Protein AF-A0A7S2R4U4-F1 (afdb_monomer_lite)

InterPro domains:
  IPR007185 DNA polymerase alpha/delta/epsilon, subunit B [PF04042] (6-123)
  IPR016266 DNA polymerase epsilon, subunit B [PTHR12708] (1-124)

Secondary structure (DSSP, 8-state):
---HHHHHHHHHHHHHHTT-SSPPEEEEES--SSSS--S--HHHHHHHHHHHHTSHHHHHH-EEEEE--TTSSSSTT-SSBPPPPHHHHHHHHHTT-TTEEEPPBSEEEEETTEEEEE--S--S-----

Foldseek 3Di:
DVDVVVLVVVLVVLVVQLPPPDADAAEAEDPPDPAQDDDDCQVVLLSVLLSQLVRVCCLAPHAYEYEHAQRHPAPHPDPFTQWHDVSSVVSNVVSSSPHYYTDTAFDWDDDPPDIDTDHHDPPVPPPPD

Organism: NCBI:txid49252

Radius of gyration: 15.13 Å; chains: 1; bounding box: 36×31×43 Å

Sequence (129 aa):
LDIADTMSKLDKLLAGFQDAPDLPVFVFMGNFTSKPIRDDPLPYWEDLAQLIAKYPKLAQEGRFIFIPGPQDPGLRHVLPQPPLPSRLMQTFQKAKVLHAISATNPCRIRYFSKELVFFRHDVAESNDA

Structure (mmCIF, N/CA/C/O backbone):
data_AF-A0A7S2R4U4-F1
#
_entry.id   AF-A0A7S2R4U4-F1
#
loop_
_atom_site.group_PDB
_atom_site.id
_atom_site.type_symbol
_atom_site.label_atom_id
_atom_site.label_alt_id
_atom_site.label_comp_id
_atom_site.label_asym_id
_atom_site.label_entity_id
_atom_site.label_seq_id
_atom_site.pdbx_PDB_ins_code
_atom_site.Cartn_x
_atom_site.Cartn_y
_atom_site.Cartn_z
_atom_site.occupancy
_atom_site.B_iso_or_equiv
_atom_site.auth_seq_id
_atom_site.auth_comp_id
_atom_site.auth_asym_id
_atom_site.auth_atom_id
_atom_site.pdbx_PDB_model_num
ATOM 1 N N . LEU A 1 1 ? 5.888 5.064 -6.566 1.00 94.44 1 LEU A N 1
ATOM 2 C CA . LEU A 1 1 ? 5.989 5.852 -5.312 1.00 94.44 1 LEU A CA 1
ATOM 3 C C . LEU A 1 1 ? 6.875 7.081 -5.503 1.00 94.44 1 LEU A C 1
ATOM 5 O O . LEU A 1 1 ? 6.598 8.115 -4.924 1.00 94.44 1 LEU A O 1
ATOM 9 N N . ASP A 1 2 ? 7.864 6.995 -6.388 1.00 94.38 2 ASP A N 1
ATOM 10 C CA . ASP A 1 2 ? 8.730 8.074 -6.884 1.00 94.38 2 ASP A CA 1
ATOM 11 C C . ASP A 1 2 ? 8.025 9.186 -7.692 1.00 94.38 2 ASP A C 1
ATOM 13 O O . ASP A 1 2 ? 8.631 10.206 -8.007 1.00 94.38 2 ASP A O 1
ATOM 17 N N . ILE A 1 3 ? 6.744 9.019 -8.033 1.00 96.06 3 ILE A N 1
ATOM 18 C CA . ILE A 1 3 ? 5.939 10.035 -8.722 1.00 96.06 3 ILE A CA 1
ATOM 19 C C . ILE A 1 3 ? 5.088 10.785 -7.692 1.00 96.06 3 ILE A C 1
ATOM 21 O O . ILE A 1 3 ? 4.159 10.215 -7.115 1.00 96.06 3 ILE A O 1
ATOM 25 N N . ALA A 1 4 ? 5.338 12.086 -7.528 1.00 96.12 4 ALA A N 1
ATOM 26 C CA . ALA A 1 4 ? 4.635 12.934 -6.559 1.00 96.12 4 ALA A CA 1
ATOM 27 C C . ALA A 1 4 ? 3.104 12.947 -6.746 1.00 96.12 4 ALA A C 1
ATOM 29 O O . ALA A 1 4 ? 2.355 12.876 -5.773 1.00 96.12 4 ALA A O 1
ATOM 30 N N . ASP A 1 5 ? 2.620 12.961 -7.993 1.00 97.81 5 ASP A N 1
ATOM 31 C CA . ASP A 1 5 ? 1.180 12.900 -8.289 1.00 97.81 5 ASP A CA 1
ATOM 32 C C . ASP A 1 5 ? 0.538 11.582 -7.812 1.00 97.81 5 ASP A C 1
ATOM 34 O O . ASP A 1 5 ? -0.603 11.569 -7.353 1.00 97.81 5 ASP A O 1
ATOM 38 N N . THR A 1 6 ? 1.290 10.472 -7.824 1.00 97.38 6 THR A N 1
ATOM 39 C CA . THR A 1 6 ? 0.815 9.197 -7.259 1.00 97.38 6 THR A CA 1
ATOM 40 C C . THR A 1 6 ? 0.614 9.323 -5.751 1.00 97.38 6 THR A C 1
ATOM 42 O O . THR A 1 6 ? -0.432 8.926 -5.246 1.00 97.38 6 THR A O 1
ATOM 45 N N . MET A 1 7 ? 1.564 9.938 -5.039 1.00 97.88 7 MET A N 1
ATOM 46 C CA . MET A 1 7 ? 1.450 10.179 -3.596 1.00 97.88 7 MET A CA 1
ATOM 47 C C . MET A 1 7 ? 0.277 11.109 -3.255 1.00 97.88 7 MET A C 1
ATOM 49 O O . MET A 1 7 ? -0.478 10.824 -2.330 1.00 97.88 7 MET A O 1
ATOM 53 N N . SER A 1 8 ? 0.048 12.163 -4.047 1.00 98.19 8 SER A N 1
ATOM 54 C CA . SER A 1 8 ? -1.109 13.055 -3.865 1.00 98.19 8 SER A CA 1
ATOM 55 C C . SER A 1 8 ? -2.448 12.335 -4.066 1.00 98.19 8 SER A C 1
ATOM 57 O O . SER A 1 8 ? -3.407 12.559 -3.325 1.00 98.19 8 SER A O 1
ATOM 59 N N . LYS A 1 9 ? -2.534 11.439 -5.052 1.00 98.44 9 LYS A N 1
ATOM 60 C CA . LYS A 1 9 ? -3.739 10.629 -5.285 1.00 98.44 9 LYS A CA 1
ATOM 61 C C . LYS A 1 9 ? -3.956 9.590 -4.187 1.00 98.44 9 LYS A C 1
ATOM 63 O O . LYS A 1 9 ? -5.101 9.371 -3.798 1.00 98.44 9 LYS A O 1
ATOM 68 N N . LEU A 1 10 ? -2.883 8.998 -3.662 1.00 98.31 10 LEU A N 1
ATOM 69 C CA . LEU A 1 10 ? -2.958 8.108 -2.503 1.00 98.31 10 LEU A CA 1
ATOM 70 C C . LEU A 1 10 ? -3.451 8.848 -1.258 1.00 98.31 10 LEU A C 1
ATOM 72 O O . LEU A 1 10 ? -4.307 8.314 -0.564 1.00 98.31 10 LEU A O 1
ATOM 76 N N . ASP A 1 11 ? -3.004 10.085 -1.027 1.00 98.50 11 ASP A N 1
ATOM 77 C CA . ASP A 1 11 ? -3.507 10.929 0.065 1.00 98.50 11 ASP A CA 1
ATOM 78 C C . ASP A 1 11 ? -5.028 11.101 -0.028 1.00 98.50 11 ASP A C 1
ATOM 80 O O . ASP A 1 11 ? -5.755 10.822 0.921 1.00 98.50 11 ASP A O 1
ATOM 84 N N . LYS A 1 12 ? -5.533 11.462 -1.215 1.00 98.25 12 LYS A N 1
ATOM 85 C CA . LYS A 1 12 ? -6.978 11.607 -1.463 1.00 98.25 12 LYS A CA 1
ATOM 86 C C . LYS A 1 12 ? -7.745 10.300 -1.257 1.00 98.25 12 LYS A C 1
ATOM 88 O O . LYS A 1 12 ? -8.836 10.323 -0.694 1.00 98.25 12 LYS A O 1
ATOM 93 N N . LEU A 1 13 ? -7.189 9.175 -1.709 1.00 98.00 13 LEU A N 1
ATOM 94 C CA . LEU A 1 13 ? -7.795 7.856 -1.529 1.00 98.00 13 LEU A CA 1
ATOM 95 C C . LEU A 1 13 ? -7.895 7.502 -0.043 1.00 98.00 13 LEU A C 1
ATOM 97 O O . LEU A 1 13 ? -8.974 7.152 0.424 1.00 98.00 13 LEU A O 1
ATOM 101 N N . LEU A 1 14 ? -6.797 7.629 0.705 1.00 98.00 14 LEU A N 1
ATOM 102 C CA . LEU A 1 14 ? -6.757 7.325 2.137 1.00 98.00 14 LEU A CA 1
ATOM 103 C C . LEU A 1 14 ? -7.669 8.273 2.928 1.00 98.00 14 LEU A C 1
ATOM 105 O O . LEU A 1 14 ? -8.427 7.813 3.780 1.00 98.00 14 LEU A O 1
ATOM 109 N N . ALA A 1 15 ? -7.701 9.563 2.576 1.00 97.88 15 ALA A N 1
ATOM 110 C CA . ALA A 1 15 ? -8.644 10.526 3.143 1.00 97.88 15 ALA A CA 1
ATOM 111 C C . ALA A 1 15 ? -10.105 10.082 2.986 1.00 97.88 15 ALA A C 1
ATOM 113 O O . ALA A 1 15 ? -10.899 10.267 3.903 1.00 97.88 15 ALA A O 1
ATOM 114 N N . GLY A 1 16 ? -10.459 9.480 1.847 1.00 96.94 16 GLY A N 1
ATOM 115 C CA . GLY A 1 16 ? -11.810 8.980 1.593 1.00 96.94 16 GLY A CA 1
ATOM 116 C C . GLY A 1 16 ? -12.208 7.780 2.459 1.00 96.94 16 GLY A C 1
ATOM 117 O O . GLY A 1 16 ? -13.396 7.553 2.664 1.00 96.94 16 GLY A O 1
ATOM 118 N N . PHE A 1 17 ? -11.238 7.031 2.992 1.00 97.00 17 PHE A N 1
ATOM 119 C CA . PHE A 1 17 ? -11.486 5.868 3.851 1.00 97.00 17 PHE A CA 1
ATOM 120 C C . PHE A 1 17 ? -11.322 6.151 5.348 1.00 97.00 17 PHE A C 1
ATOM 122 O O . PHE A 1 17 ? -11.629 5.274 6.152 1.00 97.00 17 PHE A O 1
ATOM 129 N N . GLN A 1 18 ? -10.864 7.343 5.746 1.00 93.88 18 GLN A N 1
ATOM 130 C CA . GLN A 1 18 ? -10.584 7.643 7.157 1.00 93.88 18 GLN A CA 1
ATOM 131 C C . GLN A 1 18 ? -11.829 7.516 8.057 1.00 93.88 18 GLN A C 1
ATOM 133 O O . GLN A 1 18 ? -11.719 7.042 9.186 1.00 93.88 18 GLN A O 1
ATOM 138 N N . ASP A 1 19 ? -13.005 7.857 7.520 1.00 91.62 19 ASP A N 1
ATOM 139 C CA . ASP A 1 19 ? -14.293 7.831 8.225 1.00 91.62 19 ASP A CA 1
ATOM 140 C C . ASP A 1 19 ? -15.156 6.616 7.845 1.00 91.62 19 ASP A C 1
ATOM 142 O O . ASP A 1 19 ? -16.300 6.495 8.285 1.00 91.62 19 ASP A O 1
ATOM 146 N N . ALA A 1 20 ? -14.634 5.698 7.023 1.00 93.62 20 ALA A N 1
ATOM 147 C CA . ALA A 1 20 ? -15.380 4.510 6.625 1.00 93.62 20 ALA A CA 1
ATOM 148 C C . ALA A 1 20 ? -15.652 3.628 7.859 1.00 93.62 20 ALA A C 1
ATOM 150 O O . ALA A 1 20 ? -14.718 3.384 8.629 1.00 93.62 20 ALA A O 1
ATOM 151 N N . PRO A 1 21 ? -16.891 3.140 8.075 1.00 91.50 21 PRO A N 1
ATOM 152 C CA . PRO A 1 21 ? -17.215 2.306 9.233 1.00 91.50 21 PRO A CA 1
ATOM 153 C C . PRO A 1 21 ? -16.378 1.023 9.236 1.00 91.50 21 PRO A C 1
ATOM 155 O O . PRO A 1 21 ? -15.682 0.762 10.217 1.00 91.50 21 PRO A O 1
ATOM 158 N N . ASP A 1 22 ? -16.351 0.326 8.097 1.00 92.69 22 ASP A N 1
ATOM 159 C CA . ASP A 1 22 ? -15.519 -0.846 7.843 1.00 92.69 22 ASP A CA 1
ATOM 160 C C . ASP A 1 22 ? -14.379 -0.492 6.883 1.00 92.69 22 ASP A C 1
ATOM 162 O O . ASP A 1 22 ? -14.603 0.034 5.788 1.00 92.69 22 ASP A O 1
ATOM 166 N N . LEU A 1 23 ? -13.142 -0.798 7.281 1.00 95.50 23 LEU A N 1
ATOM 167 C CA . LEU A 1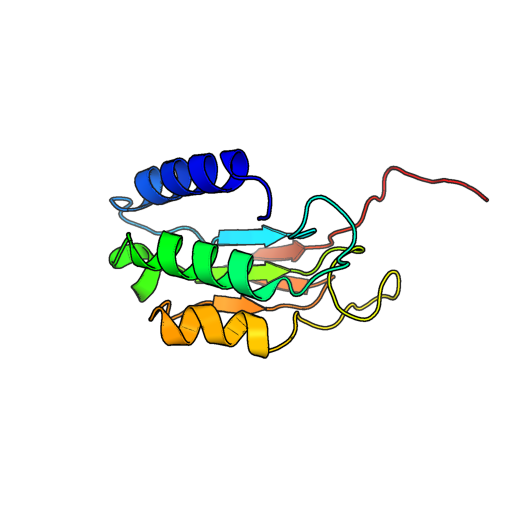 23 ? -11.973 -0.554 6.440 1.00 95.50 23 LEU A CA 1
ATOM 168 C C . LEU A 1 23 ? -11.764 -1.685 5.423 1.00 95.50 23 LEU A C 1
ATOM 170 O O . LEU A 1 23 ? -11.833 -2.865 5.786 1.00 95.50 23 LEU A O 1
ATOM 174 N N . PRO A 1 24 ? -11.432 -1.360 4.161 1.00 94.50 24 PRO A N 1
ATOM 175 C CA . PRO A 1 24 ? -11.020 -2.368 3.200 1.00 94.50 24 PRO A CA 1
ATOM 176 C C . PRO A 1 24 ? -9.625 -2.917 3.541 1.00 94.50 24 PRO A C 1
ATOM 178 O O . PRO A 1 24 ? -8.853 -2.333 4.304 1.00 94.50 24 PRO A O 1
ATOM 181 N N . VAL A 1 25 ? -9.270 -4.038 2.911 1.00 95.94 25 VAL A N 1
ATOM 182 C CA . VAL A 1 25 ? -7.875 -4.485 2.831 1.00 95.94 25 VAL A CA 1
ATOM 183 C C . VAL A 1 25 ? -7.235 -3.804 1.628 1.00 95.94 25 VAL A C 1
ATOM 185 O O . VAL A 1 25 ? -7.688 -3.984 0.497 1.00 95.94 25 VAL A O 1
ATOM 188 N N . PHE A 1 26 ? -6.177 -3.036 1.858 1.00 97.81 26 PHE A N 1
ATOM 189 C CA . PHE A 1 26 ? -5.454 -2.349 0.800 1.00 97.81 26 PHE A CA 1
ATOM 190 C C . PHE A 1 26 ? -4.377 -3.273 0.235 1.00 97.81 26 PHE A C 1
ATOM 192 O O . PHE A 1 26 ? -3.369 -3.549 0.888 1.00 97.81 26 PHE A O 1
ATOM 199 N N . VAL A 1 27 ? -4.591 -3.758 -0.987 1.00 98.19 27 VAL A N 1
ATOM 200 C CA . VAL A 1 27 ? -3.615 -4.582 -1.706 1.00 98.19 27 VAL A CA 1
ATOM 201 C C . VAL A 1 27 ? -2.883 -3.707 -2.716 1.00 98.19 27 VAL A C 1
ATOM 203 O O . VAL A 1 27 ? -3.445 -3.302 -3.730 1.00 98.19 27 VAL A O 1
ATOM 206 N N . PHE A 1 28 ? -1.619 -3.415 -2.428 1.00 97.94 28 PHE A N 1
ATOM 207 C CA . PHE A 1 28 ? -0.724 -2.679 -3.304 1.00 97.94 28 PHE A CA 1
ATOM 208 C C . PHE A 1 28 ? 0.118 -3.662 -4.111 1.00 97.94 28 PHE A C 1
ATOM 210 O O . PHE A 1 28 ? 0.929 -4.409 -3.562 1.00 97.94 28 PHE A O 1
ATOM 217 N N . MET A 1 29 ? -0.072 -3.649 -5.425 1.00 96.56 29 MET A N 1
ATOM 218 C CA . MET A 1 29 ? 0.696 -4.465 -6.360 1.00 96.56 29 MET A CA 1
ATOM 219 C C . MET A 1 29 ? 1.747 -3.590 -7.039 1.00 96.56 29 MET A C 1
ATOM 221 O O . MET A 1 29 ? 1.423 -2.499 -7.506 1.00 96.56 29 MET A O 1
ATOM 225 N N . GLY A 1 30 ? 2.990 -4.068 -7.084 1.00 94.06 30 GLY A N 1
ATOM 226 C CA . GLY A 1 30 ? 4.095 -3.380 -7.740 1.00 94.06 30 GLY A CA 1
ATOM 227 C C . GLY A 1 30 ? 3.868 -3.157 -9.245 1.00 94.06 30 GLY A C 1
ATOM 228 O O . GLY A 1 30 ? 2.910 -3.642 -9.843 1.00 94.06 30 GLY A O 1
ATOM 229 N N . ASN A 1 31 ? 4.742 -2.438 -9.939 1.00 94.56 31 ASN A N 1
ATOM 230 C CA . ASN A 1 31 ? 6.045 -1.964 -9.472 1.00 94.56 31 ASN A CA 1
ATOM 231 C C . ASN A 1 31 ? 5.913 -0.708 -8.595 1.00 94.56 31 ASN A C 1
ATOM 233 O O . ASN A 1 31 ? 5.110 0.181 -8.881 1.00 94.56 31 ASN A O 1
ATOM 237 N N . PHE A 1 32 ? 6.709 -0.620 -7.529 1.00 95.38 32 PHE A N 1
ATOM 238 C CA . PHE A 1 32 ? 6.653 0.492 -6.573 1.00 95.38 32 PHE A CA 1
ATOM 239 C C . PHE A 1 32 ? 7.464 1.714 -7.008 1.00 95.38 32 PHE A C 1
ATOM 241 O O . PHE A 1 32 ? 7.313 2.790 -6.423 1.00 95.38 32 PHE A O 1
ATOM 248 N N . THR A 1 33 ? 8.263 1.596 -8.063 1.00 93.88 33 THR A N 1
ATOM 249 C CA . THR A 1 33 ? 8.933 2.714 -8.734 1.00 93.88 33 THR A CA 1
ATOM 250 C C . THR A 1 33 ? 8.561 2.753 -10.213 1.00 93.88 33 THR A C 1
ATOM 252 O O . THR A 1 33 ? 8.310 1.719 -10.829 1.00 93.88 33 THR A O 1
ATOM 255 N N . SER A 1 34 ? 8.523 3.952 -10.798 1.00 92.94 34 SER A N 1
ATOM 256 C CA . SER A 1 34 ? 8.142 4.165 -12.203 1.00 92.94 34 SER A CA 1
ATOM 257 C C . SER A 1 34 ? 9.146 3.599 -13.208 1.00 92.94 34 SER A C 1
ATOM 259 O O . SER A 1 34 ? 8.818 3.365 -14.369 1.00 92.94 34 SER A O 1
ATOM 261 N N . LYS A 1 35 ? 10.384 3.386 -12.761 1.00 89.31 35 LYS A N 1
ATOM 262 C CA . LYS A 1 35 ? 11.475 2.779 -13.521 1.00 89.31 35 LYS A CA 1
ATOM 263 C C . LYS A 1 35 ? 12.098 1.657 -12.689 1.00 89.31 35 LYS A C 1
ATOM 265 O O . LYS A 1 35 ? 12.039 1.733 -11.457 1.00 89.31 35 LYS A O 1
ATOM 270 N N . PRO A 1 36 ? 12.744 0.658 -13.323 1.00 84.56 36 PRO A N 1
ATOM 271 C CA . PRO A 1 36 ? 13.512 -0.346 -12.602 1.00 84.56 36 PRO A CA 1
ATOM 272 C C . PRO A 1 36 ? 14.509 0.314 -11.655 1.00 84.56 36 PRO A C 1
ATOM 274 O O . PRO A 1 36 ? 15.217 1.246 -12.042 1.00 84.56 36 PRO A O 1
ATOM 277 N N . ILE A 1 37 ? 14.545 -0.177 -10.419 1.00 75.69 37 ILE A N 1
ATOM 278 C CA . ILE A 1 37 ? 15.255 0.476 -9.318 1.00 75.69 37 ILE A CA 1
ATOM 279 C C . ILE A 1 37 ? 16.745 0.600 -9.630 1.00 75.69 37 ILE A C 1
ATOM 281 O O . ILE A 1 37 ? 17.403 -0.400 -9.937 1.00 75.69 37 ILE A O 1
ATOM 285 N N . ARG A 1 38 ? 17.229 1.845 -9.556 1.00 74.50 38 ARG A N 1
ATOM 286 C CA . ARG A 1 38 ? 18.641 2.240 -9.661 1.00 74.50 38 ARG A CA 1
ATOM 287 C C . ARG A 1 38 ? 19.171 2.800 -8.338 1.00 74.50 38 ARG A C 1
ATOM 289 O O . ARG A 1 38 ? 20.298 2.487 -7.979 1.00 74.50 38 ARG A O 1
ATOM 296 N N . ASP A 1 39 ? 18.332 3.545 -7.619 1.00 82.25 39 ASP A N 1
ATOM 297 C CA . ASP A 1 39 ? 18.649 4.203 -6.346 1.00 82.25 39 ASP A CA 1
ATOM 298 C C . ASP A 1 39 ? 17.935 3.527 -5.160 1.00 82.25 39 ASP A C 1
ATOM 300 O O . ASP A 1 39 ? 17.026 2.723 -5.362 1.00 82.25 39 ASP A O 1
ATOM 304 N N . ASP A 1 40 ? 18.330 3.832 -3.917 1.00 89.31 40 ASP A N 1
ATOM 305 C CA . ASP A 1 40 ? 17.689 3.259 -2.719 1.00 89.31 40 ASP A CA 1
ATOM 306 C C . ASP A 1 40 ? 16.199 3.661 -2.672 1.00 89.31 40 ASP A C 1
ATOM 308 O O . ASP A 1 40 ? 15.903 4.852 -2.562 1.00 89.31 40 ASP A O 1
ATOM 312 N N . PRO A 1 41 ? 15.236 2.715 -2.744 1.00 92.06 41 PRO A N 1
ATOM 313 C CA . PRO A 1 41 ? 13.819 3.060 -2.738 1.00 92.06 41 PRO A CA 1
ATOM 314 C C . PRO A 1 41 ? 13.326 3.487 -1.349 1.00 92.06 41 PRO A C 1
ATOM 316 O O . PRO A 1 41 ? 12.191 3.949 -1.240 1.00 92.06 41 PRO A O 1
ATOM 319 N N . LEU A 1 42 ? 14.135 3.320 -0.292 1.00 94.75 42 LEU A N 1
ATOM 320 C CA . LEU A 1 42 ? 13.734 3.553 1.097 1.00 94.75 42 LEU A CA 1
ATOM 321 C C . LEU A 1 42 ? 13.030 4.903 1.344 1.00 94.75 42 LEU A C 1
ATOM 323 O O . LEU A 1 42 ? 11.987 4.863 1.995 1.00 94.75 42 LEU A O 1
ATOM 327 N N . PRO A 1 43 ? 13.486 6.056 0.808 1.00 95.94 43 PRO A N 1
ATOM 328 C CA . PRO A 1 43 ? 12.815 7.337 1.042 1.00 95.94 43 PRO A CA 1
ATOM 329 C C . PRO A 1 43 ? 11.350 7.334 0.585 1.00 95.94 43 PRO A C 1
ATOM 331 O O . PRO A 1 43 ? 10.470 7.785 1.308 1.00 95.94 43 PRO A O 1
ATOM 334 N N . TYR A 1 44 ? 11.050 6.716 -0.562 1.00 95.81 44 TYR A N 1
ATOM 335 C CA . TYR A 1 44 ? 9.676 6.631 -1.069 1.00 95.81 44 TYR A CA 1
ATOM 336 C C . TYR A 1 44 ? 8.776 5.747 -0.193 1.00 95.81 44 TYR A C 1
ATOM 338 O O . TYR A 1 44 ? 7.568 5.968 -0.094 1.00 95.81 44 TYR A O 1
ATOM 346 N N . TRP A 1 45 ? 9.358 4.725 0.440 1.00 97.31 45 TRP A N 1
ATOM 347 C CA . TRP A 1 45 ? 8.663 3.868 1.400 1.00 97.31 45 TRP A CA 1
ATOM 348 C C . TRP A 1 45 ? 8.456 4.562 2.749 1.00 97.31 45 TRP A C 1
ATOM 350 O O . TRP A 1 45 ? 7.450 4.307 3.411 1.00 97.31 45 TRP A O 1
ATOM 360 N N . GLU A 1 46 ? 9.380 5.428 3.166 1.00 98.12 46 GLU A N 1
ATOM 361 C CA . GLU A 1 46 ? 9.218 6.288 4.342 1.00 98.12 46 GLU A CA 1
ATOM 362 C C . GLU A 1 46 ? 8.104 7.316 4.116 1.00 98.12 46 GLU A C 1
ATOM 364 O O . GLU A 1 46 ? 7.219 7.435 4.965 1.00 98.12 46 GLU A O 1
ATOM 369 N N . ASP A 1 47 ? 8.063 7.958 2.946 1.00 98.25 47 ASP A N 1
ATOM 370 C CA . ASP A 1 47 ? 6.993 8.891 2.575 1.00 98.25 47 ASP A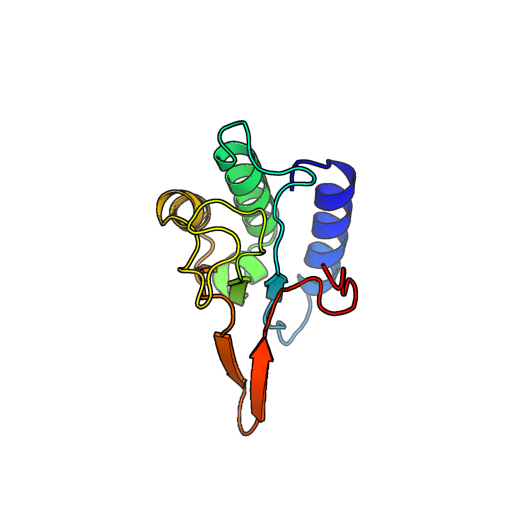 CA 1
ATOM 371 C C . ASP A 1 47 ? 5.617 8.211 2.570 1.00 98.25 47 ASP A C 1
ATOM 373 O O . ASP A 1 47 ? 4.648 8.753 3.103 1.00 98.25 47 ASP A O 1
ATOM 377 N N . LEU A 1 48 ? 5.514 6.995 2.018 1.00 98.56 48 LEU A N 1
ATOM 378 C CA . LEU A 1 48 ? 4.269 6.220 2.042 1.00 98.56 48 LEU A CA 1
ATOM 379 C C . LEU A 1 48 ? 3.849 5.834 3.465 1.00 98.56 48 LEU A C 1
ATOM 381 O O . LEU A 1 48 ? 2.669 5.927 3.805 1.00 98.56 48 LEU A O 1
ATOM 385 N N . ALA A 1 49 ? 4.798 5.416 4.303 1.00 98.50 49 ALA A N 1
ATOM 386 C CA . ALA A 1 49 ? 4.520 5.081 5.693 1.00 98.50 49 ALA A CA 1
ATOM 387 C C . ALA A 1 49 ? 4.004 6.300 6.474 1.00 98.50 49 ALA A C 1
ATOM 389 O O . ALA A 1 49 ? 3.014 6.183 7.198 1.00 98.50 49 ALA A O 1
ATOM 390 N N . GLN A 1 50 ? 4.612 7.475 6.278 1.00 98.50 50 GLN A N 1
ATOM 391 C CA . GLN A 1 50 ? 4.153 8.720 6.900 1.00 98.50 50 GLN A CA 1
ATOM 392 C C . GLN A 1 50 ? 2.797 9.179 6.365 1.00 98.50 50 GLN A C 1
ATOM 394 O O . GLN A 1 50 ? 1.955 9.653 7.129 1.00 98.50 50 GLN A O 1
ATOM 399 N N . LEU A 1 51 ? 2.548 8.986 5.069 1.00 98.56 51 LEU A N 1
ATOM 400 C CA . LEU A 1 51 ? 1.261 9.293 4.460 1.00 98.56 51 LEU A CA 1
ATOM 401 C C . LEU A 1 51 ? 0.126 8.469 5.082 1.00 98.56 51 LEU A C 1
ATOM 403 O O . LEU A 1 51 ? -0.931 9.014 5.382 1.00 98.56 51 LEU A O 1
ATOM 407 N N . ILE A 1 52 ? 0.337 7.173 5.318 1.00 98.50 52 ILE A N 1
ATOM 408 C CA . ILE A 1 52 ? -0.650 6.332 6.012 1.00 98.50 52 ILE A CA 1
ATOM 409 C C . ILE A 1 52 ? -0.784 6.760 7.480 1.00 98.50 52 ILE A C 1
ATOM 411 O O . ILE A 1 52 ? -1.901 6.857 7.987 1.00 98.50 52 ILE A O 1
ATOM 415 N N . ALA A 1 53 ? 0.329 7.068 8.156 1.00 98.31 53 ALA A N 1
ATOM 416 C CA . ALA A 1 53 ? 0.337 7.500 9.556 1.00 98.31 53 ALA A CA 1
ATOM 417 C C . ALA A 1 53 ? -0.421 8.819 9.806 1.00 98.31 53 ALA A C 1
ATOM 419 O O . ALA A 1 53 ? -0.916 9.033 10.914 1.00 98.31 53 ALA A O 1
ATOM 420 N N . LYS A 1 54 ? -0.588 9.668 8.780 1.00 98.25 54 LYS A N 1
ATOM 421 C CA . LYS A 1 54 ? -1.465 10.855 8.803 1.00 98.25 54 LYS A CA 1
ATOM 422 C C . LYS A 1 54 ? -2.920 10.518 9.158 1.00 98.25 54 LYS A C 1
ATOM 424 O O . LYS A 1 54 ? -3.627 11.385 9.665 1.00 98.25 54 LYS A O 1
ATOM 429 N N . TYR A 1 55 ? -3.359 9.282 8.913 1.00 98.19 55 TYR A N 1
ATOM 430 C CA . TYR A 1 55 ? -4.717 8.797 9.156 1.00 98.19 55 TYR A CA 1
ATOM 431 C C . TYR A 1 55 ? -4.710 7.739 10.276 1.00 98.19 55 TYR A C 1
ATOM 433 O O . TYR A 1 55 ? -4.561 6.548 9.990 1.00 98.19 55 TYR A O 1
ATOM 441 N N . PRO A 1 56 ? -4.893 8.119 11.561 1.00 97.06 56 PRO A N 1
ATOM 442 C CA . PRO A 1 56 ? -4.673 7.219 12.698 1.00 97.06 56 PRO A CA 1
ATOM 443 C C . PRO A 1 56 ? -5.503 5.934 12.661 1.00 97.06 56 PRO A C 1
ATOM 445 O O . PRO A 1 56 ? -4.969 4.866 12.952 1.00 97.06 56 PRO A O 1
ATOM 448 N N . LYS A 1 57 ? -6.778 6.015 12.250 1.00 97.00 57 LYS A N 1
ATOM 449 C CA . LYS A 1 57 ? -7.643 4.835 12.106 1.00 97.00 57 LYS A CA 1
ATOM 450 C C . LYS A 1 57 ? -7.061 3.842 11.097 1.00 97.00 57 LYS A C 1
ATOM 452 O O . LYS A 1 57 ? -6.956 2.655 11.383 1.00 97.00 57 LYS A O 1
ATOM 457 N N . LEU A 1 58 ? -6.609 4.334 9.941 1.00 98.12 58 LEU A N 1
ATOM 458 C CA . LEU A 1 58 ? -5.982 3.496 8.919 1.00 98.12 58 LEU A CA 1
ATOM 459 C C . LEU A 1 58 ? -4.656 2.913 9.409 1.00 98.12 58 LEU A C 1
ATOM 461 O O . LEU A 1 58 ? -4.407 1.734 9.196 1.00 98.12 58 LEU A O 1
ATOM 465 N N . ALA A 1 59 ? -3.827 3.698 10.095 1.00 98.06 59 ALA A N 1
ATOM 466 C CA . ALA A 1 59 ? -2.554 3.217 10.627 1.00 98.06 59 ALA A CA 1
ATOM 467 C C . ALA A 1 59 ? -2.726 2.114 11.689 1.00 98.06 59 ALA A C 1
ATOM 469 O O . ALA A 1 59 ? -1.919 1.183 11.743 1.00 98.06 59 ALA A O 1
ATOM 470 N N . GLN A 1 60 ? -3.769 2.204 12.519 1.00 97.25 60 GLN A N 1
ATOM 471 C CA . GLN A 1 60 ? -4.022 1.255 13.605 1.00 97.25 60 GLN A CA 1
ATOM 472 C C . GLN A 1 60 ? -4.790 0.011 13.148 1.00 97.25 60 GLN A C 1
ATOM 474 O O . GLN A 1 60 ? -4.436 -1.096 13.539 1.00 97.25 60 GLN A O 1
ATOM 479 N N . GLU A 1 61 ? -5.823 0.178 12.323 1.00 97.25 61 GLU A N 1
ATOM 480 C CA . GLU A 1 61 ? -6.772 -0.893 11.986 1.00 97.25 61 GLU A CA 1
ATOM 481 C C . GLU A 1 61 ? -6.660 -1.358 10.526 1.00 97.25 61 GLU A C 1
ATOM 483 O O . GLU A 1 61 ? -6.990 -2.503 10.199 1.00 97.25 61 GLU A O 1
ATOM 488 N N . GLY A 1 62 ? -6.191 -0.483 9.634 1.00 97.19 62 GLY A N 1
ATOM 489 C CA . GLY A 1 62 ? -6.088 -0.750 8.203 1.00 97.19 62 GLY A CA 1
ATOM 490 C C . GLY A 1 62 ? -5.048 -1.821 7.894 1.00 97.19 62 GLY A C 1
ATOM 491 O O . GLY A 1 62 ? -3.958 -1.832 8.459 1.00 97.19 62 GLY A O 1
ATOM 492 N N . ARG A 1 63 ? -5.378 -2.727 6.968 1.00 97.69 63 ARG A N 1
ATOM 493 C CA . ARG A 1 63 ? -4.490 -3.817 6.536 1.00 97.69 63 ARG A CA 1
ATOM 494 C C . ARG A 1 63 ? -3.887 -3.491 5.178 1.00 97.69 63 ARG A C 1
ATOM 496 O O . ARG A 1 63 ? -4.624 -3.329 4.209 1.00 97.69 63 ARG A O 1
ATOM 503 N N . PHE A 1 64 ? -2.562 -3.452 5.113 1.00 98.50 64 PHE A N 1
ATOM 504 C CA . PHE A 1 64 ? -1.785 -3.091 3.932 1.00 98.50 64 PHE A CA 1
ATOM 505 C C . PHE A 1 64 ? -0.947 -4.284 3.485 1.00 98.50 64 PHE A C 1
ATOM 507 O O . PHE A 1 64 ? -0.114 -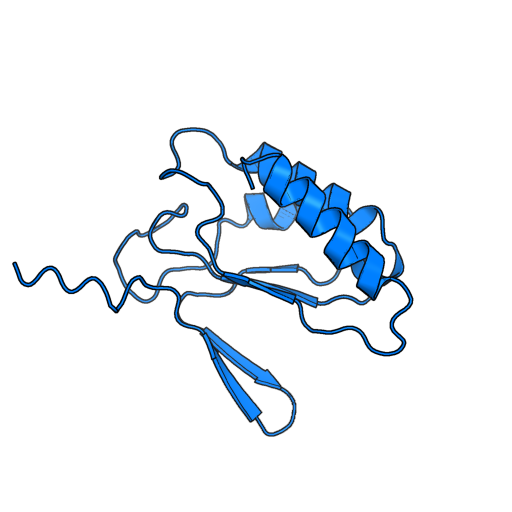4.790 4.238 1.00 98.50 64 PHE A O 1
ATOM 514 N N . ILE A 1 65 ? -1.172 -4.748 2.259 1.00 98.44 65 ILE A N 1
ATOM 515 C CA . ILE A 1 65 ? -0.465 -5.891 1.683 1.00 98.44 65 ILE A CA 1
ATOM 516 C C . ILE A 1 65 ? 0.304 -5.415 0.462 1.00 98.44 65 ILE A C 1
ATOM 518 O O . ILE A 1 65 ? -0.291 -4.907 -0.484 1.00 98.44 65 ILE A O 1
ATOM 522 N N . PHE A 1 66 ? 1.620 -5.605 0.482 1.00 98.25 66 PHE A N 1
ATOM 523 C CA . PHE A 1 66 ? 2.523 -5.213 -0.593 1.00 98.25 66 PHE A CA 1
ATOM 524 C C . PHE A 1 66 ? 3.003 -6.445 -1.355 1.00 98.25 66 PHE A C 1
ATOM 526 O O . PHE A 1 66 ? 3.692 -7.303 -0.795 1.00 98.25 66 PHE A O 1
ATOM 533 N N . ILE A 1 67 ? 2.642 -6.520 -2.633 1.00 97.56 67 ILE A N 1
ATOM 534 C CA . ILE A 1 67 ? 2.989 -7.610 -3.546 1.00 97.56 67 ILE A CA 1
ATOM 535 C C . ILE A 1 67 ? 4.031 -7.081 -4.537 1.00 97.56 67 ILE A C 1
ATOM 537 O O . ILE A 1 67 ? 3.728 -6.115 -5.242 1.00 97.56 67 ILE A O 1
ATOM 541 N N . PRO A 1 68 ? 5.236 -7.673 -4.613 1.00 95.56 68 PRO A N 1
ATOM 542 C CA . PRO A 1 68 ? 6.281 -7.209 -5.518 1.00 95.56 68 PRO A CA 1
ATOM 543 C C . PRO A 1 68 ? 5.873 -7.408 -6.980 1.00 95.56 68 PRO A C 1
ATOM 545 O O . PRO A 1 68 ? 5.228 -8.393 -7.342 1.00 95.56 68 PRO A O 1
ATOM 548 N N . GLY A 1 69 ? 6.245 -6.453 -7.822 1.00 93.25 69 GLY A N 1
ATOM 549 C CA . GLY A 1 69 ? 6.170 -6.547 -9.270 1.00 93.25 69 GLY A CA 1
ATOM 550 C C . GLY A 1 69 ? 7.505 -6.966 -9.901 1.00 93.25 69 GLY A C 1
ATOM 551 O O . GLY A 1 69 ? 8.542 -6.994 -9.236 1.00 93.25 69 GLY A O 1
ATOM 552 N N . PRO A 1 70 ? 7.515 -7.265 -11.211 1.00 90.50 70 PRO A N 1
ATOM 553 C CA . PRO A 1 70 ? 8.698 -7.762 -11.919 1.00 90.50 70 PRO A CA 1
ATOM 554 C C . PRO A 1 70 ? 9.912 -6.815 -11.912 1.00 90.50 70 PRO A C 1
ATOM 556 O O . PRO A 1 70 ? 11.030 -7.284 -12.123 1.00 90.50 70 PRO A O 1
ATOM 559 N N . GLN A 1 71 ? 9.723 -5.510 -11.676 1.00 89.88 71 GLN A N 1
ATOM 560 C CA . GLN A 1 71 ? 10.811 -4.516 -11.674 1.00 89.88 71 GLN A CA 1
ATOM 561 C C . GLN A 1 71 ? 11.260 -4.081 -10.265 1.00 89.88 71 GLN A C 1
ATOM 563 O O . GLN A 1 71 ? 12.190 -3.275 -10.145 1.00 89.88 71 GLN A O 1
ATOM 568 N N . ASP A 1 72 ? 10.636 -4.613 -9.212 1.00 90.88 72 ASP A N 1
ATOM 569 C CA . ASP A 1 72 ? 10.967 -4.306 -7.817 1.00 90.88 72 ASP A CA 1
ATOM 570 C C . ASP A 1 72 ? 12.285 -4.986 -7.364 1.00 90.88 72 ASP A C 1
ATOM 572 O O . ASP A 1 72 ? 12.876 -5.781 -8.110 1.00 90.88 72 ASP A O 1
ATOM 576 N N . PRO A 1 73 ? 12.835 -4.656 -6.174 1.00 82.44 73 PRO A N 1
ATOM 577 C CA . PRO A 1 73 ? 14.068 -5.267 -5.686 1.00 82.44 73 PRO A CA 1
ATOM 578 C C . PRO A 1 73 ? 13.851 -6.748 -5.370 1.00 82.44 73 PRO A C 1
ATOM 580 O O . PRO A 1 73 ? 12.897 -7.100 -4.680 1.00 82.44 73 PRO A O 1
ATOM 583 N N . GLY A 1 74 ? 14.780 -7.601 -5.800 1.00 77.44 74 GLY A N 1
ATOM 584 C CA . GLY A 1 74 ? 14.735 -9.040 -5.549 1.00 77.44 74 GLY A CA 1
ATOM 585 C C . GLY A 1 74 ? 15.082 -9.855 -6.791 1.00 77.44 74 GLY A C 1
ATOM 586 O O . GLY A 1 74 ? 15.749 -9.369 -7.706 1.00 77.44 74 GLY A O 1
ATOM 587 N N . LEU A 1 75 ? 14.629 -11.110 -6.811 1.00 75.44 75 LEU A N 1
ATOM 588 C CA . LEU A 1 75 ? 14.760 -12.003 -7.962 1.00 75.44 75 LEU A CA 1
ATOM 589 C C . LEU A 1 75 ? 13.773 -11.572 -9.055 1.00 75.44 75 LEU A C 1
ATOM 591 O O . LEU A 1 75 ? 12.598 -11.930 -9.022 1.00 75.44 75 LEU A O 1
ATOM 595 N N . ARG A 1 76 ? 14.245 -10.767 -10.010 1.00 74.56 76 ARG A N 1
ATOM 596 C CA . ARG A 1 76 ? 13.431 -10.280 -11.133 1.00 74.56 76 ARG A CA 1
ATOM 597 C C . ARG A 1 76 ? 13.114 -11.419 -12.104 1.00 74.56 76 ARG A C 1
ATOM 599 O O . ARG A 1 76 ? 13.968 -12.261 -12.358 1.00 74.56 76 ARG A O 1
ATOM 606 N N . HIS A 1 77 ? 11.902 -11.417 -12.659 1.00 75.50 77 HIS A N 1
ATOM 607 C CA . HIS A 1 77 ? 11.441 -12.353 -13.702 1.00 75.50 77 HIS A CA 1
ATOM 608 C C . HIS A 1 77 ? 11.498 -13.857 -13.355 1.00 75.50 77 HIS A C 1
ATOM 610 O O . HIS A 1 77 ? 11.281 -14.691 -14.228 1.00 75.50 77 HIS A O 1
ATOM 616 N N . VAL A 1 78 ? 11.731 -14.218 -12.090 1.00 85.06 78 VAL A N 1
ATOM 617 C CA . VAL A 1 78 ? 11.662 -15.602 -11.602 1.00 85.06 78 VAL A CA 1
ATOM 618 C C . VAL A 1 78 ? 10.491 -15.721 -10.641 1.00 85.06 78 VAL A C 1
ATOM 620 O O . VAL A 1 78 ? 10.341 -14.904 -9.736 1.00 85.06 78 VAL A O 1
ATOM 623 N N . LEU A 1 79 ? 9.658 -16.740 -10.840 1.00 90.12 79 LEU A N 1
ATOM 624 C CA . LEU A 1 79 ? 8.519 -17.032 -9.977 1.00 90.12 79 LEU A CA 1
ATOM 625 C C . LEU A 1 79 ? 8.786 -18.295 -9.142 1.00 90.12 79 LEU A C 1
ATOM 627 O O . LEU A 1 79 ? 9.364 -19.247 -9.668 1.00 90.12 79 LEU A O 1
ATOM 631 N N . PRO A 1 80 ? 8.330 -18.340 -7.876 1.00 92.81 80 PRO A N 1
ATOM 632 C CA . PRO A 1 80 ? 7.695 -17.250 -7.126 1.00 92.81 80 PRO A CA 1
ATOM 633 C C . PRO A 1 80 ? 8.705 -16.163 -6.713 1.00 92.81 80 PRO A C 1
ATOM 635 O O . PRO A 1 80 ? 9.794 -16.470 -6.232 1.00 92.81 80 PRO A O 1
ATOM 638 N N . GLN A 1 81 ? 8.329 -14.888 -6.854 1.00 93.50 81 GLN A N 1
ATOM 639 C CA . GLN A 1 81 ? 9.138 -13.778 -6.350 1.00 93.50 81 GLN A CA 1
ATOM 640 C C . GLN A 1 81 ? 9.014 -13.705 -4.823 1.00 93.50 81 GLN A C 1
ATOM 642 O O . GLN A 1 81 ? 7.890 -13.763 -4.296 1.00 93.50 81 GLN A O 1
ATOM 647 N N . PRO A 1 82 ? 10.143 -13.567 -4.102 1.00 94.56 82 PRO A N 1
ATOM 648 C CA . PRO A 1 82 ? 10.126 -13.428 -2.653 1.00 94.56 82 PRO A CA 1
ATOM 649 C C . PRO A 1 82 ? 9.476 -12.098 -2.242 1.00 94.56 82 PRO A C 1
ATOM 651 O O . PRO A 1 82 ? 9.418 -11.176 -3.056 1.00 94.56 82 PRO A O 1
ATOM 654 N N . PRO A 1 83 ? 9.024 -11.965 -0.982 1.00 95.50 83 PRO A N 1
ATOM 655 C CA . PRO A 1 83 ? 8.547 -10.691 -0.461 1.00 95.50 83 PRO A CA 1
ATOM 656 C C . PRO A 1 83 ? 9.603 -9.587 -0.567 1.00 95.50 83 PRO A C 1
ATOM 658 O O . PRO A 1 83 ? 10.808 -9.847 -0.635 1.00 95.50 83 PRO A O 1
ATOM 661 N N . LEU A 1 84 ? 9.142 -8.340 -0.522 1.00 94.19 84 LEU A N 1
ATOM 662 C CA . LEU A 1 84 ? 9.999 -7.164 -0.503 1.00 94.19 84 LEU A CA 1
ATOM 663 C C . LEU A 1 84 ? 10.952 -7.194 0.705 1.00 94.19 84 LEU A C 1
ATOM 665 O O . LEU A 1 84 ? 10.585 -7.698 1.773 1.00 94.19 84 LEU A O 1
ATOM 669 N N . PRO A 1 85 ? 12.158 -6.606 0.579 1.00 93.44 85 PRO A N 1
ATOM 670 C CA . PRO A 1 85 ? 13.131 -6.572 1.663 1.00 93.44 85 PRO A CA 1
ATOM 671 C C . PRO A 1 85 ? 12.549 -6.039 2.979 1.00 93.44 85 PRO A C 1
ATOM 673 O O . PRO A 1 85 ? 11.885 -5.001 3.013 1.00 93.44 85 PRO A O 1
ATOM 676 N N . SER A 1 86 ? 12.877 -6.704 4.090 1.00 94.06 86 SER A N 1
ATOM 677 C CA . SER A 1 86 ? 12.377 -6.348 5.427 1.00 94.06 86 SER A CA 1
ATOM 678 C C . SER A 1 86 ? 12.703 -4.908 5.836 1.00 94.06 86 SER A C 1
ATOM 680 O O . SER A 1 86 ? 11.910 -4.288 6.539 1.00 94.06 86 SER A O 1
ATOM 682 N N . ARG A 1 87 ? 13.818 -4.342 5.345 1.00 95.25 87 ARG A N 1
ATOM 683 C CA . ARG A 1 87 ? 14.200 -2.930 5.545 1.00 95.25 87 ARG A CA 1
ATOM 684 C C . ARG A 1 87 ? 13.102 -1.958 5.096 1.00 95.25 87 ARG A C 1
ATOM 686 O O . ARG A 1 87 ? 12.895 -0.950 5.760 1.00 95.25 87 ARG A O 1
ATOM 693 N N . LEU A 1 88 ? 12.384 -2.275 4.016 1.00 95.44 88 LEU A N 1
ATOM 694 C CA . LEU A 1 88 ? 11.264 -1.463 3.530 1.00 95.44 88 LEU A CA 1
ATOM 695 C C . LEU A 1 88 ? 10.049 -1.613 4.449 1.00 95.44 88 LEU A C 1
ATOM 697 O O . LEU A 1 88 ? 9.401 -0.635 4.782 1.00 95.44 88 LEU A O 1
ATOM 701 N N . MET A 1 89 ? 9.774 -2.824 4.939 1.00 96.00 89 MET A N 1
ATOM 702 C CA . MET A 1 89 ? 8.658 -3.059 5.866 1.00 96.00 89 MET A CA 1
ATOM 703 C C . MET A 1 89 ? 8.871 -2.410 7.242 1.00 96.00 89 MET A C 1
ATOM 705 O O . MET A 1 89 ? 7.912 -2.035 7.915 1.00 96.00 89 MET A O 1
ATOM 709 N N . GLN A 1 90 ? 10.124 -2.221 7.657 1.00 97.19 90 GLN A N 1
ATOM 710 C CA . GLN A 1 90 ? 10.459 -1.526 8.901 1.00 97.19 90 GLN A CA 1
ATOM 711 C C . GLN A 1 90 ? 10.064 -0.040 8.893 1.00 97.19 90 GLN A C 1
ATOM 713 O O . GLN A 1 90 ? 9.886 0.523 9.973 1.00 97.19 90 GLN A O 1
ATOM 718 N N . THR A 1 91 ? 9.896 0.608 7.731 1.00 98.00 91 THR A N 1
ATOM 719 C CA . THR A 1 91 ? 9.455 2.018 7.677 1.00 98.00 91 THR A CA 1
ATOM 720 C C . THR A 1 91 ? 8.039 2.169 8.239 1.00 98.00 91 THR A C 1
ATOM 722 O O . THR A 1 91 ? 7.797 3.048 9.064 1.00 98.00 91 THR A O 1
ATOM 725 N N . PHE A 1 92 ? 7.134 1.243 7.905 1.00 98.19 92 PHE A N 1
ATOM 726 C CA . PHE A 1 92 ? 5.767 1.195 8.435 1.00 98.19 92 PHE A CA 1
ATOM 727 C C . PHE A 1 92 ? 5.735 0.946 9.940 1.00 98.19 92 PHE A C 1
ATOM 729 O O . PHE A 1 92 ? 4.993 1.614 10.658 1.00 98.19 92 PHE A O 1
ATOM 736 N N . GLN A 1 93 ? 6.588 0.046 10.436 1.00 96.69 93 GLN A N 1
ATOM 737 C CA . GLN A 1 93 ? 6.700 -0.219 11.873 1.00 96.69 93 GLN A CA 1
ATOM 738 C C . GLN A 1 93 ? 7.144 1.037 12.635 1.00 96.69 93 GLN A C 1
ATOM 740 O O . GLN A 1 93 ? 6.534 1.396 13.641 1.00 96.69 93 GLN A O 1
ATOM 745 N N . LYS A 1 94 ? 8.158 1.753 12.125 1.00 97.81 94 LYS A N 1
ATOM 746 C CA . LYS A 1 94 ? 8.619 3.031 12.696 1.00 97.81 94 LYS A CA 1
ATOM 747 C C . LYS A 1 94 ? 7.527 4.105 12.672 1.00 97.81 94 LYS A C 1
ATOM 749 O O . LYS A 1 94 ? 7.397 4.852 13.638 1.00 97.81 94 LYS A O 1
ATOM 754 N N . ALA A 1 95 ? 6.724 4.150 11.610 1.00 98.06 95 ALA A N 1
ATOM 755 C CA . ALA A 1 95 ? 5.593 5.068 11.469 1.00 98.06 95 ALA A CA 1
ATOM 756 C C . ALA A 1 95 ? 4.334 4.634 12.251 1.00 98.06 95 ALA A C 1
ATOM 758 O O . ALA A 1 95 ? 3.311 5.309 12.181 1.00 98.06 95 ALA A O 1
ATOM 759 N N . LYS A 1 96 ? 4.398 3.529 13.013 1.00 97.81 96 LYS A N 1
ATOM 760 C CA . LYS A 1 96 ? 3.281 2.951 13.785 1.00 97.81 96 LYS A CA 1
ATOM 761 C C . LYS A 1 96 ? 2.088 2.500 12.928 1.00 97.81 96 LYS A C 1
ATOM 763 O O . LYS A 1 96 ? 0.957 2.485 13.406 1.00 97.81 96 LYS A O 1
ATOM 768 N N . VAL A 1 97 ? 2.342 2.084 11.689 1.00 98.38 97 VAL A N 1
ATOM 769 C CA . VAL A 1 97 ? 1.362 1.389 10.845 1.00 98.38 97 VAL A CA 1
ATOM 770 C C . VAL A 1 97 ? 1.395 -0.097 11.210 1.00 98.38 97 VAL A C 1
ATOM 772 O O . VAL A 1 97 ? 2.353 -0.805 10.897 1.00 98.38 97 VAL A O 1
ATOM 775 N N . LEU A 1 98 ? 0.371 -0.561 11.929 1.00 97.38 98 LEU A N 1
ATOM 776 C CA . LEU A 1 98 ? 0.409 -1.828 12.672 1.00 97.38 98 LEU A CA 1
ATOM 777 C C . LEU A 1 98 ? 0.288 -3.075 11.790 1.00 97.38 98 LEU A C 1
ATOM 779 O O . LEU A 1 98 ? 0.769 -4.148 12.161 1.00 97.38 98 LEU A O 1
ATOM 783 N N . HIS A 1 99 ? -0.362 -2.958 10.632 1.00 97.75 99 HIS A N 1
ATOM 784 C CA . HIS A 1 99 ? -0.720 -4.105 9.796 1.00 97.75 99 HIS A CA 1
ATOM 785 C C . HIS A 1 99 ? -0.239 -3.950 8.350 1.00 97.75 99 HIS A C 1
ATOM 787 O O . HIS A 1 99 ? -1.020 -4.076 7.408 1.00 97.75 99 HIS A O 1
ATOM 793 N N . ALA A 1 100 ? 1.062 -3.711 8.179 1.00 98.19 100 ALA A N 1
ATOM 794 C CA . ALA A 1 100 ? 1.747 -3.757 6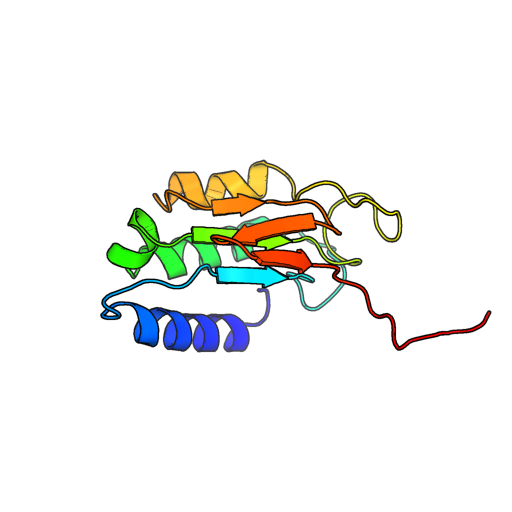.889 1.00 98.19 100 ALA A CA 1
ATOM 795 C C . ALA A 1 100 ? 2.499 -5.086 6.708 1.00 98.19 100 ALA A C 1
ATOM 797 O O . ALA A 1 100 ? 3.328 -5.459 7.539 1.00 98.19 100 ALA A O 1
ATOM 798 N N . ILE A 1 101 ? 2.214 -5.805 5.620 1.00 96.94 101 ILE A N 1
ATOM 799 C CA . ILE A 1 101 ? 2.821 -7.106 5.304 1.00 96.94 101 ILE A CA 1
ATOM 800 C C . ILE A 1 101 ? 3.311 -7.085 3.859 1.00 96.94 101 ILE A C 1
ATOM 802 O O . ILE A 1 101 ? 2.583 -6.662 2.963 1.00 96.94 101 ILE A O 1
ATOM 806 N N . SER A 1 102 ? 4.514 -7.604 3.612 1.00 96.75 102 SER A N 1
ATOM 807 C CA . SER A 1 102 ? 4.925 -7.953 2.254 1.00 96.75 102 SER A CA 1
ATOM 808 C C . SER A 1 102 ? 4.642 -9.425 1.973 1.00 96.75 102 SER A C 1
ATOM 810 O O . SER A 1 102 ? 5.033 -10.300 2.745 1.00 96.75 102 SER A O 1
ATOM 812 N N . ALA A 1 103 ? 3.945 -9.685 0.871 1.00 97.12 103 ALA A N 1
ATOM 813 C CA . ALA A 1 103 ? 3.627 -11.021 0.385 1.00 97.12 103 ALA A CA 1
ATOM 814 C C . ALA A 1 103 ? 4.520 -11.399 -0.809 1.00 97.12 103 ALA A C 1
ATOM 816 O O . ALA A 1 103 ? 5.226 -10.561 -1.363 1.00 97.12 103 ALA A O 1
ATOM 817 N N . THR A 1 104 ? 4.484 -12.668 -1.213 1.00 96.38 104 THR A N 1
ATOM 818 C CA . THR A 1 104 ? 5.126 -13.148 -2.447 1.00 96.38 104 THR A CA 1
ATOM 819 C C . THR A 1 104 ? 4.355 -12.697 -3.688 1.00 96.38 104 THR A C 1
ATOM 821 O O . THR A 1 104 ? 3.206 -12.263 -3.594 1.00 96.38 104 THR A O 1
ATOM 824 N N . ASN A 1 105 ? 4.951 -12.864 -4.868 1.00 96.12 105 ASN A N 1
ATOM 825 C CA . ASN A 1 105 ? 4.237 -12.777 -6.141 1.00 96.12 105 ASN A CA 1
ATOM 826 C C . ASN A 1 105 ? 4.460 -14.067 -6.961 1.00 96.12 105 ASN A C 1
ATOM 828 O O . ASN A 1 105 ? 5.602 -14.352 -7.325 1.00 96.12 105 ASN A O 1
ATOM 832 N N . PRO A 1 106 ? 3.413 -14.863 -7.255 1.00 96.88 106 PRO A N 1
ATOM 833 C CA . PRO A 1 106 ? 2.020 -14.686 -6.828 1.00 96.88 106 PRO A CA 1
ATOM 834 C C . PRO A 1 106 ? 1.808 -14.928 -5.323 1.00 96.88 106 PRO A C 1
ATOM 836 O O . PRO A 1 106 ? 2.655 -15.512 -4.641 1.00 96.88 106 PRO A O 1
ATOM 839 N N . CYS A 1 107 ? 0.643 -14.532 -4.807 1.00 97.62 107 CYS A N 1
ATOM 840 C CA . CYS A 1 107 ? 0.171 -14.914 -3.473 1.00 97.62 107 CYS A CA 1
ATOM 841 C C . CYS A 1 107 ? -1.341 -15.168 -3.441 1.00 97.62 107 CYS A C 1
ATOM 843 O O . CYS A 1 107 ? -2.075 -14.859 -4.383 1.00 97.62 107 CYS A O 1
ATOM 845 N N . ARG A 1 108 ? -1.805 -15.762 -2.337 1.00 97.88 108 ARG A N 1
ATOM 846 C CA . ARG A 1 108 ? -3.220 -16.036 -2.073 1.00 97.88 108 ARG A CA 1
ATOM 847 C C . ARG A 1 108 ? -3.635 -15.377 -0.769 1.00 97.88 108 ARG A C 1
ATOM 849 O O . ARG A 1 108 ? -2.950 -15.516 0.241 1.00 97.88 108 ARG A O 1
ATOM 856 N N . ILE A 1 109 ? -4.774 -14.699 -0.791 1.00 95.56 109 ILE A N 1
ATOM 857 C CA . ILE A 1 109 ? -5.391 -14.082 0.379 1.00 95.56 109 ILE A CA 1
ATOM 858 C C . ILE A 1 109 ? -6.761 -14.718 0.567 1.00 95.56 109 ILE A C 1
ATOM 860 O O . ILE A 1 109 ? -7.609 -14.680 -0.324 1.00 95.56 109 ILE A O 1
ATOM 864 N N . ARG A 1 110 ? -6.992 -15.292 1.746 1.00 96.00 110 ARG A N 1
ATOM 865 C CA . ARG A 1 110 ? -8.305 -15.813 2.124 1.00 96.00 110 ARG A CA 1
ATOM 866 C C . ARG A 1 110 ? -9.106 -14.718 2.815 1.00 96.00 110 ARG A C 1
ATOM 868 O O . ARG A 1 110 ? -8.700 -14.226 3.865 1.00 96.00 110 ARG A O 1
ATOM 875 N N . TYR A 1 111 ? -10.248 -14.371 2.237 1.00 92.62 111 TYR A N 1
ATOM 876 C CA . TYR A 1 111 ? -11.176 -13.384 2.770 1.00 92.62 111 TYR A CA 1
ATOM 877 C C . TYR A 1 111 ? -12.544 -14.038 2.981 1.00 92.62 111 TYR A C 1
ATOM 879 O O . TYR A 1 111 ? -13.258 -14.350 2.027 1.00 92.62 111 TYR A O 1
ATOM 887 N N . PHE A 1 112 ? -12.885 -14.299 4.246 1.00 90.62 112 PHE A N 1
ATOM 888 C CA . PHE A 1 112 ? -14.017 -15.145 4.641 1.00 90.62 112 PHE A CA 1
ATOM 889 C C . PHE A 1 112 ? -13.987 -16.517 3.940 1.00 90.62 112 PHE A C 1
ATOM 891 O O . PHE A 1 112 ? -13.039 -17.282 4.124 1.00 90.62 112 PHE A O 1
ATOM 898 N N . SER A 1 113 ? -15.015 -16.826 3.147 1.00 96.12 113 SER A N 1
ATOM 899 C CA . SER A 1 113 ? -15.151 -18.051 2.355 1.00 96.12 113 SER A CA 1
ATOM 900 C C . SER A 1 113 ? -14.538 -17.948 0.955 1.00 96.12 113 SER A C 1
ATOM 902 O O . SER A 1 113 ? -14.632 -18.898 0.181 1.00 96.12 113 SER A O 1
ATOM 904 N N . LYS A 1 114 ? -13.938 -16.805 0.601 1.00 96.69 114 LYS A N 1
ATOM 905 C CA . LYS A 1 114 ? -13.353 -16.559 -0.719 1.00 96.69 114 LYS A CA 1
ATOM 906 C C . LYS A 1 114 ? -11.834 -16.670 -0.664 1.00 96.69 114 LYS A C 1
ATOM 908 O O . LYS A 1 114 ? -11.192 -16.187 0.268 1.00 96.69 114 LYS A O 1
ATOM 913 N N . GLU A 1 115 ? -11.263 -17.263 -1.703 1.00 97.38 115 GLU A N 1
ATOM 914 C CA . GLU A 1 115 ? -9.829 -17.239 -1.970 1.00 97.38 115 GLU A CA 1
ATOM 915 C C . GLU A 1 115 ? -9.564 -16.265 -3.120 1.00 97.38 115 GLU A C 1
ATOM 917 O O . GLU A 1 115 ? -10.138 -16.397 -4.200 1.00 97.38 115 GLU A O 1
ATOM 922 N N . LEU A 1 116 ? -8.724 -15.264 -2.870 1.00 97.62 116 LEU A N 1
ATOM 923 C CA . LEU A 1 116 ? -8.310 -14.266 -3.848 1.00 97.62 116 LEU A CA 1
ATOM 924 C C . LEU A 1 116 ? -6.849 -14.530 -4.213 1.00 97.62 116 LEU A C 1
ATOM 926 O O . LEU A 1 116 ? -5.980 -14.520 -3.340 1.00 97.62 116 LEU A O 1
ATOM 930 N N . VAL A 1 117 ? -6.577 -14.773 -5.494 1.00 97.69 117 VAL A N 1
ATOM 931 C CA . VAL A 1 117 ? -5.218 -14.995 -6.003 1.00 97.69 117 VAL A CA 1
ATOM 932 C C . VAL A 1 117 ? -4.732 -13.720 -6.672 1.00 97.69 117 VAL A C 1
ATOM 934 O O . VAL A 1 117 ? -5.388 -13.197 -7.569 1.00 97.69 117 VAL A O 1
ATOM 937 N N . PHE A 1 118 ? -3.571 -13.237 -6.246 1.00 97.50 118 PHE A N 1
ATOM 938 C CA . PHE A 1 118 ? -2.932 -12.060 -6.812 1.00 97.50 118 PHE A CA 1
ATOM 939 C C . PHE A 1 118 ? -1.663 -12.482 -7.537 1.00 97.50 118 PHE A C 1
ATOM 941 O O . PHE A 1 118 ? -0.792 -13.141 -6.968 1.00 97.50 118 PHE A O 1
ATOM 948 N N . PHE A 1 119 ? -1.566 -12.084 -8.800 1.00 96.12 119 PHE A N 1
ATOM 949 C CA . PHE A 1 119 ? -0.408 -12.327 -9.643 1.00 96.12 119 PHE A CA 1
ATOM 950 C C . PHE A 1 119 ? -0.087 -11.046 -10.405 1.00 96.12 119 PHE A C 1
ATOM 952 O O . PHE A 1 119 ? -0.890 -10.581 -11.213 1.00 96.12 119 PHE A O 1
ATOM 959 N N . ARG A 1 120 ? 1.066 -10.442 -10.110 1.00 94.12 120 ARG A N 1
ATOM 960 C CA . ARG A 1 120 ? 1.529 -9.233 -10.789 1.00 94.12 120 ARG A CA 1
ATOM 961 C C . ARG A 1 120 ? 2.526 -9.610 -11.879 1.00 94.12 120 ARG A C 1
ATOM 963 O O . ARG A 1 120 ? 3.692 -9.867 -11.593 1.00 94.12 120 ARG A O 1
ATOM 970 N N . HIS A 1 121 ? 2.074 -9.589 -13.126 1.00 92.06 121 HIS A N 1
ATOM 971 C CA . HIS A 1 121 ? 2.928 -9.712 -14.307 1.00 92.06 121 HIS A CA 1
ATOM 972 C C . HIS A 1 121 ? 2.276 -8.992 -15.489 1.00 92.06 121 HIS A C 1
ATOM 974 O O . HIS A 1 121 ? 1.055 -8.834 -15.510 1.00 92.06 121 HIS A O 1
ATOM 980 N N . ASP A 1 122 ? 3.069 -8.541 -16.455 1.00 89.06 122 ASP A N 1
ATOM 981 C CA . ASP A 1 122 ? 2.561 -8.034 -17.731 1.00 89.06 122 ASP A CA 1
ATOM 982 C C . ASP A 1 122 ? 2.287 -9.252 -18.629 1.00 89.06 122 ASP A C 1
ATOM 984 O O . ASP A 1 122 ? 3.165 -9.732 -19.331 1.00 89.06 122 ASP A O 1
ATOM 988 N N . VAL A 1 123 ? 1.109 -9.873 -18.472 1.00 85.38 123 VAL A N 1
ATOM 989 C CA . VAL A 1 123 ? 0.764 -11.162 -19.122 1.00 85.38 123 VAL A CA 1
ATOM 990 C C . VAL A 1 123 ? 0.316 -10.977 -20.574 1.00 85.38 123 VAL A C 1
ATOM 992 O O . VAL A 1 123 ? 0.500 -11.866 -21.396 1.00 85.38 123 VAL A O 1
ATOM 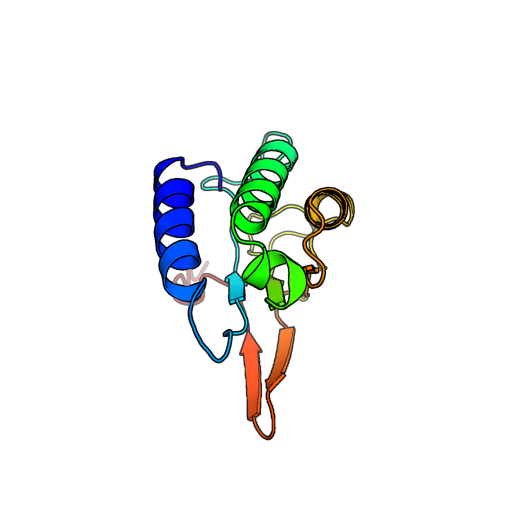995 N N . ALA A 1 124 ? -0.283 -9.828 -20.890 1.00 83.25 124 ALA A N 1
ATOM 996 C CA . ALA A 1 124 ? -0.756 -9.519 -22.239 1.00 83.25 124 ALA A CA 1
ATOM 997 C C . ALA A 1 124 ? 0.378 -9.098 -23.192 1.00 83.25 124 ALA A C 1
ATOM 999 O O . ALA A 1 124 ? 0.184 -9.099 -24.404 1.00 83.25 124 ALA A O 1
ATOM 1000 N N . GLU A 1 125 ? 1.556 -8.759 -22.660 1.00 63.25 125 GLU A N 1
ATOM 1001 C CA . GLU A 1 125 ? 2.766 -8.521 -23.448 1.00 63.25 125 GLU A CA 1
ATOM 1002 C C . GLU A 1 125 ? 3.461 -9.860 -23.724 1.00 63.25 125 GLU A C 1
ATOM 1004 O O . GLU A 1 125 ? 4.533 -10.164 -23.203 1.00 63.25 125 GLU A O 1
ATOM 1009 N N . SER A 1 126 ? 2.827 -10.699 -24.543 1.00 53.34 126 SER A N 1
ATOM 1010 C CA . SER A 1 126 ? 3.519 -11.803 -25.198 1.00 53.34 126 SER A CA 1
ATOM 1011 C C . SER A 1 126 ? 4.425 -11.221 -26.284 1.00 53.34 126 SER A C 1
ATOM 1013 O O . SER A 1 126 ? 4.020 -11.087 -27.439 1.00 53.34 126 SER A O 1
ATOM 1015 N N . ASN A 1 127 ? 5.658 -10.866 -25.930 1.00 50.25 127 ASN A N 1
ATOM 1016 C CA . ASN A 1 127 ? 6.730 -11.024 -26.903 1.00 50.25 127 ASN A CA 1
ATOM 1017 C C . ASN A 1 127 ? 6.985 -12.528 -27.007 1.00 50.25 127 ASN A C 1
ATOM 1019 O O . ASN A 1 127 ? 7.733 -13.094 -26.214 1.00 50.25 127 ASN A O 1
ATOM 1023 N N . ASP A 1 128 ? 6.318 -13.172 -27.964 1.00 48.34 128 ASP A N 1
ATOM 1024 C CA . ASP A 1 128 ? 6.855 -14.386 -28.564 1.00 48.34 128 ASP A CA 1
ATOM 1025 C C . ASP A 1 128 ? 8.204 -14.015 -29.201 1.00 48.34 128 ASP A C 1
ATOM 1027 O O . ASP A 1 128 ? 8.239 -13.460 -30.301 1.00 48.34 128 ASP A O 1
ATOM 1031 N N . ALA A 1 129 ? 9.293 -14.246 -28.4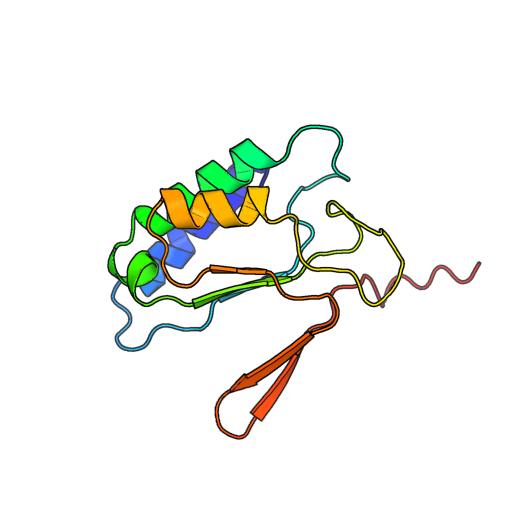62 1.00 37.97 129 ALA A N 1
ATOM 1032 C CA . ALA A 1 129 ? 10.651 -14.513 -28.951 1.00 37.97 129 ALA A CA 1
ATOM 1033 C C . ALA A 1 129 ? 11.570 -14.900 -27.781 1.00 37.97 129 ALA A C 1
ATOM 1035 O O . ALA A 1 129 ? 11.870 -14.018 -26.942 1.00 37.97 129 ALA A O 1
#

pLDDT: mean 92.71, std 10.17, range [37.97, 98.56]